Protein AF-A0AAE1AHI5-F1 (afdb_monomer)

pLDDT: mean 78.82, std 17.92, range [30.66, 95.12]

Solvent-accessible surface area (backbone atoms only — not comparable to full-atom values): 5426 Å² total; per-residue (Å²): 134,69,70,43,52,44,61,56,54,44,61,74,66,72,50,83,78,54,69,70,55,49,51,53,52,52,51,36,48,51,55,50,44,72,75,52,75,50,69,68,54,52,49,39,34,60,77,29,46,69,56,11,36,29,37,33,90,86,72,49,58,44,81,45,72,28,79,82,64,93,77,66,80,75,76,63,78,75,98,62,97,63,81,84,74,82,128

Mean predicted aligned error: 8.71 Å

Foldseek 3Di:
DDKDQPVVVCVVVVDDDDPVLVVLQLVLVVVQCVVVVDPVQVVQQLQCDSQQWIADPVGHIGGDRGDPDPPCPVVRPDPDPDPPDPD

Secondary structure (DSSP, 8-state):
--EEEHHHHHHHH-S---HHHHHHHHHHHHHHHHH---HHHHHHHHHHGGGGEEEETTS-EEE-PPPPPTT--S-PSP---------

Organism: NCBI:txid231223

Structure (mmCIF, N/CA/C/O backbone):
data_AF-A0AAE1AHI5-F1
#
_entry.id   AF-A0AAE1AHI5-F1
#
loop_
_atom_site.group_PDB
_atom_site.id
_atom_site.type_symbol
_atom_site.label_atom_id
_atom_site.label_alt_id
_atom_site.label_comp_id
_atom_site.label_asym_id
_atom_site.label_entity_id
_atom_site.label_seq_id
_atom_site.pdbx_PDB_ins_code
_atom_site.Cartn_x
_atom_site.Cartn_y
_atom_site.Cartn_z
_atom_site.occupancy
_atom_site.B_iso_or_equiv
_atom_site.auth_seq_id
_atom_site.auth_comp_id
_atom_site.auth_asym_id
_atom_site.auth_atom_id
_atom_site.pdbx_PDB_model_num
ATOM 1 N N . MET A 1 1 ? -5.077 -19.600 -2.960 1.00 57.19 1 MET A N 1
ATOM 2 C CA . MET A 1 1 ? -4.804 -18.264 -3.525 1.00 57.19 1 MET A CA 1
ATOM 3 C C . MET A 1 1 ? -3.519 -17.796 -2.863 1.00 57.19 1 MET A C 1
ATOM 5 O O . MET A 1 1 ? -3.472 -17.789 -1.641 1.00 57.19 1 MET A O 1
ATOM 9 N N . GLU A 1 2 ? -2.450 -17.594 -3.627 1.00 84.38 2 GLU A N 1
ATOM 10 C CA . GLU A 1 2 ? -1.134 -17.228 -3.086 1.00 84.38 2 GLU A CA 1
ATOM 11 C C . GLU A 1 2 ? -1.101 -15.713 -2.868 1.00 84.38 2 GLU A C 1
ATOM 13 O O . GLU A 1 2 ? -1.356 -14.958 -3.807 1.00 84.38 2 GLU A O 1
ATOM 18 N N . LEU A 1 3 ? -0.880 -15.291 -1.621 1.00 88.00 3 LEU A N 1
ATOM 19 C CA . LEU A 1 3 ? -0.851 -13.887 -1.215 1.00 88.00 3 LEU A CA 1
ATOM 20 C C . LEU A 1 3 ? 0.542 -13.535 -0.711 1.00 88.00 3 LEU A C 1
ATOM 22 O O . LEU A 1 3 ? 1.061 -14.217 0.174 1.00 88.00 3 LEU A O 1
ATOM 26 N N . LEU A 1 4 ? 1.097 -12.440 -1.218 1.00 90.88 4 LEU A N 1
ATOM 27 C CA . LEU A 1 4 ? 2.397 -11.921 -0.812 1.00 90.88 4 LEU A CA 1
ATOM 28 C C . LEU A 1 4 ? 2.231 -10.630 -0.003 1.00 90.88 4 LEU A C 1
ATOM 30 O O . LEU A 1 4 ? 1.427 -9.777 -0.394 1.00 90.88 4 LEU A O 1
ATOM 34 N N . PRO A 1 5 ? 2.975 -10.456 1.105 1.00 91.56 5 PRO A N 1
ATOM 35 C CA . PRO A 1 5 ? 3.036 -9.175 1.791 1.00 91.56 5 PRO A CA 1
ATOM 36 C C . PRO A 1 5 ? 3.543 -8.099 0.836 1.00 91.56 5 PRO A C 1
ATOM 38 O O . PRO A 1 5 ? 4.562 -8.279 0.165 1.00 91.56 5 PRO A O 1
ATOM 41 N N . PHE A 1 6 ? 2.878 -6.948 0.819 1.00 91.62 6 PHE A N 1
ATOM 42 C CA . PHE A 1 6 ? 3.300 -5.829 -0.020 1.00 91.62 6 PHE A CA 1
ATOM 43 C C . PHE A 1 6 ? 4.739 -5.389 0.288 1.00 91.62 6 PHE A C 1
ATOM 45 O O . PHE A 1 6 ? 5.518 -5.090 -0.614 1.00 91.62 6 PHE A O 1
ATOM 52 N N . VAL A 1 7 ? 5.132 -5.451 1.561 1.00 91.00 7 VAL 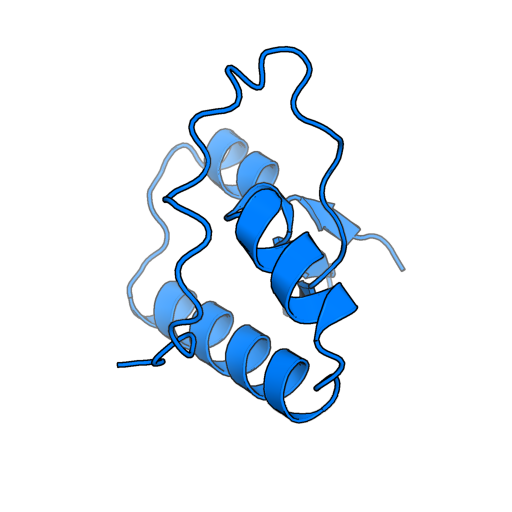A N 1
ATOM 53 C CA . VAL A 1 7 ? 6.497 -5.146 2.012 1.00 91.00 7 VAL A CA 1
ATOM 54 C C . VAL A 1 7 ? 7.565 -6.040 1.384 1.00 91.00 7 VAL A C 1
ATOM 56 O O . VAL A 1 7 ? 8.673 -5.569 1.140 1.00 91.00 7 VAL A O 1
ATOM 59 N N . ASP A 1 8 ? 7.261 -7.306 1.101 1.00 91.00 8 ASP A N 1
ATOM 60 C CA . ASP A 1 8 ? 8.237 -8.225 0.512 1.00 91.00 8 ASP A CA 1
ATOM 61 C C . ASP A 1 8 ? 8.411 -7.948 -0.978 1.00 91.00 8 ASP A C 1
ATOM 63 O O . ASP A 1 8 ? 9.526 -7.995 -1.490 1.00 91.00 8 ASP A O 1
ATOM 67 N N . ILE A 1 9 ? 7.336 -7.541 -1.650 1.00 88.56 9 ILE A N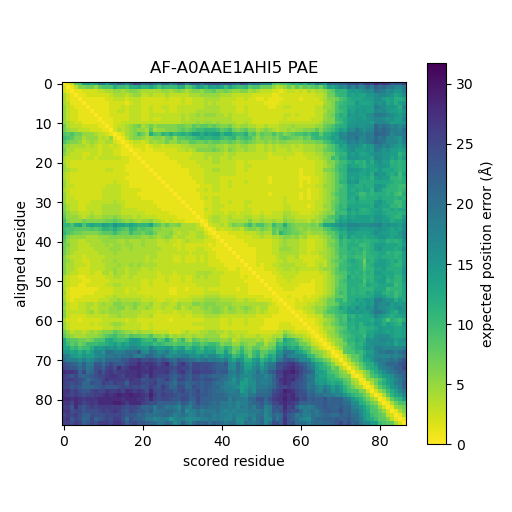 1
ATOM 68 C CA . ILE A 1 9 ? 7.381 -7.072 -3.036 1.00 88.56 9 ILE A CA 1
ATOM 69 C C . ILE A 1 9 ? 8.277 -5.833 -3.139 1.00 88.56 9 ILE A C 1
ATOM 71 O O . ILE A 1 9 ? 9.203 -5.814 -3.948 1.00 88.56 9 ILE A O 1
ATOM 75 N N . LEU A 1 10 ? 8.080 -4.841 -2.266 1.00 88.88 10 LEU A N 1
ATOM 76 C CA . LEU A 1 10 ? 8.921 -3.638 -2.243 1.00 88.88 10 LEU A CA 1
ATOM 77 C C . LEU A 1 10 ? 10.404 -3.966 -2.009 1.00 88.88 10 LEU A C 1
ATOM 79 O O . LEU A 1 10 ? 11.272 -3.390 -2.665 1.00 88.88 10 LEU A O 1
ATOM 83 N N . LYS A 1 11 ? 10.705 -4.918 -1.115 1.00 89.44 11 LYS A N 1
ATOM 84 C CA . LYS A 1 11 ? 12.083 -5.368 -0.854 1.00 89.44 11 LYS A CA 1
ATOM 85 C C . LYS A 1 11 ? 12.709 -6.064 -2.062 1.00 89.44 11 LYS A C 1
ATOM 87 O O . LYS A 1 11 ? 13.868 -5.803 -2.362 1.00 89.44 11 LYS A O 1
ATOM 92 N N . VAL A 1 12 ? 11.965 -6.940 -2.741 1.00 90.50 12 VAL A N 1
ATOM 93 C CA . VAL A 1 12 ? 12.470 -7.701 -3.898 1.00 90.50 12 VAL A CA 1
ATOM 94 C C . VAL A 1 12 ? 12.775 -6.781 -5.076 1.00 90.50 12 VAL A C 1
ATOM 96 O O . VAL A 1 1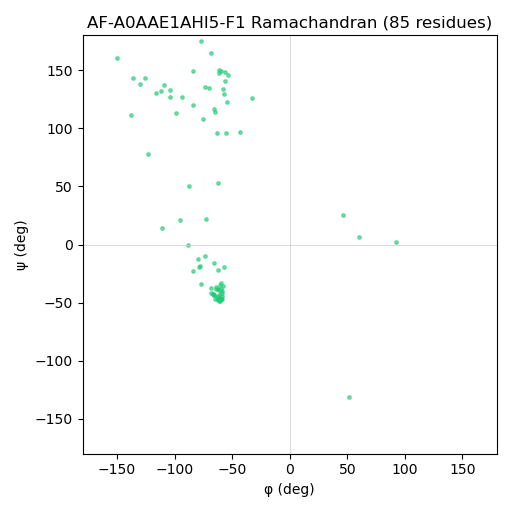2 ? 13.815 -6.935 -5.712 1.00 90.50 12 VAL A O 1
ATOM 99 N N . PHE A 1 13 ? 11.900 -5.814 -5.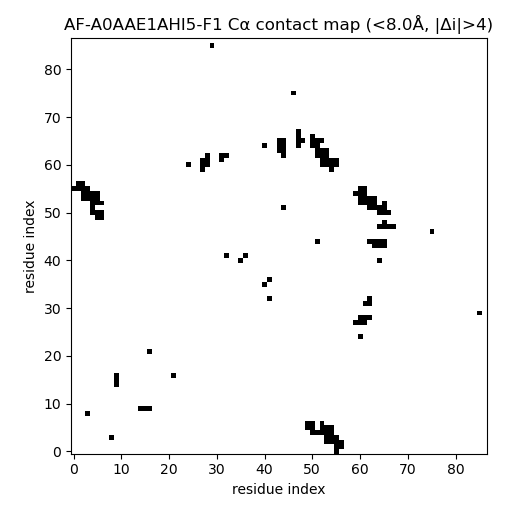362 1.00 85.06 13 PHE A N 1
ATOM 100 C CA . PHE A 1 13 ? 12.117 -4.887 -6.474 1.00 85.06 13 PHE A CA 1
ATOM 101 C C . PHE A 1 13 ? 13.137 -3.787 -6.154 1.00 85.06 13 PHE A C 1
ATOM 103 O O . PHE A 1 13 ? 13.663 -3.180 -7.085 1.00 85.06 13 PHE A O 1
ATOM 110 N N . ASN A 1 14 ? 13.418 -3.539 -4.867 1.00 85.06 14 ASN A N 1
ATOM 111 C CA . ASN A 1 14 ? 14.345 -2.519 -4.356 1.00 85.06 14 ASN A CA 1
ATOM 112 C C . ASN A 1 14 ? 14.177 -1.128 -5.007 1.00 85.06 14 ASN A C 1
ATOM 114 O O . ASN A 1 14 ? 15.107 -0.328 -5.051 1.00 85.06 14 ASN A O 1
ATOM 118 N N . ASN A 1 15 ? 12.975 -0.854 -5.511 1.00 81.44 15 ASN A N 1
ATOM 119 C CA . ASN A 1 15 ? 12.569 0.366 -6.186 1.00 81.44 15 ASN A CA 1
ATOM 120 C C . ASN A 1 15 ? 11.192 0.764 -5.641 1.00 81.44 15 ASN A C 1
ATOM 122 O O . ASN A 1 15 ? 10.363 -0.118 -5.385 1.00 81.44 15 ASN A O 1
ATOM 126 N N . PRO A 1 16 ? 10.916 2.067 -5.468 1.00 86.94 16 PRO A N 1
ATOM 127 C CA . PRO A 1 16 ? 9.572 2.518 -5.148 1.00 86.94 16 PRO A CA 1
ATOM 128 C C . PRO A 1 16 ? 8.610 2.143 -6.280 1.00 86.94 16 PRO A C 1
ATOM 130 O O . PRO A 1 16 ? 8.986 2.115 -7.454 1.00 86.94 16 PRO A O 1
ATOM 133 N N . ILE A 1 17 ? 7.357 1.871 -5.916 1.00 90.38 17 ILE A N 1
ATOM 134 C CA . ILE A 1 17 ? 6.284 1.721 -6.901 1.00 90.38 17 ILE A CA 1
ATOM 135 C C . ILE A 1 17 ? 6.105 3.028 -7.678 1.00 90.38 17 ILE A C 1
ATOM 137 O O . ILE A 1 17 ? 6.352 4.116 -7.151 1.00 90.38 17 ILE A O 1
ATOM 141 N N . ASN A 1 18 ? 5.663 2.925 -8.927 1.00 92.94 18 ASN A N 1
ATOM 142 C CA . ASN A 1 18 ? 5.326 4.098 -9.726 1.00 92.94 18 ASN A CA 1
ATOM 143 C C . ASN A 1 18 ? 3.961 4.692 -9.318 1.00 92.94 18 ASN A C 1
ATOM 145 O O . ASN A 1 18 ? 3.237 4.138 -8.487 1.00 92.94 18 ASN A O 1
ATOM 149 N N . GLU A 1 19 ? 3.607 5.828 -9.919 1.00 95.12 19 GLU A N 1
ATOM 150 C CA . GLU A 1 19 ? 2.371 6.548 -9.605 1.00 95.12 19 GLU A CA 1
ATOM 151 C C . GL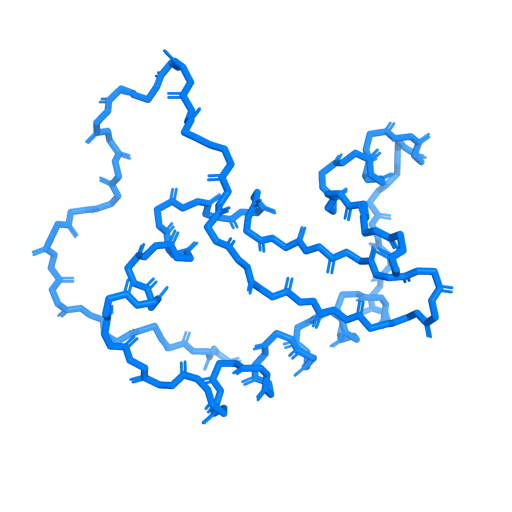U A 1 19 ? 1.106 5.723 -9.900 1.00 95.12 19 GLU A C 1
ATOM 153 O O . GLU A 1 19 ? 0.224 5.625 -9.050 1.00 95.12 19 GLU A O 1
ATOM 158 N N . GLU A 1 20 ? 1.024 5.068 -11.061 1.00 94.75 20 GLU A N 1
ATOM 159 C CA . GLU A 1 20 ? -0.136 4.244 -11.436 1.00 94.75 20 GLU A CA 1
ATOM 160 C C . GLU A 1 20 ? -0.338 3.062 -10.477 1.00 94.75 20 GLU A C 1
ATOM 162 O O . GLU A 1 20 ? -1.463 2.727 -10.102 1.00 94.75 20 GLU A O 1
ATOM 167 N N . GLN A 1 21 ? 0.757 2.450 -10.027 1.00 92.81 21 GLN A N 1
ATOM 168 C CA . GLN A 1 21 ? 0.739 1.377 -9.038 1.00 92.81 21 GLN A CA 1
ATOM 169 C C . GLN A 1 21 ? 0.261 1.887 -7.678 1.00 92.81 21 GLN A C 1
ATOM 171 O O . GLN A 1 21 ? -0.557 1.228 -7.035 1.00 92.81 21 GLN A O 1
ATOM 176 N N . ALA A 1 22 ? 0.730 3.063 -7.251 1.00 92.94 22 ALA A N 1
ATOM 177 C CA . ALA A 1 22 ? 0.258 3.697 -6.026 1.00 92.94 22 ALA A CA 1
ATOM 178 C C . ALA A 1 22 ? -1.252 3.966 -6.091 1.00 92.94 22 ALA A C 1
ATOM 180 O O . ALA A 1 22 ? -1.979 3.598 -5.167 1.00 92.94 22 ALA A O 1
ATOM 181 N N . TRP A 1 23 ? -1.742 4.509 -7.210 1.00 95.00 23 TRP A N 1
ATOM 182 C CA . TRP A 1 23 ? -3.171 4.719 -7.440 1.00 95.00 23 TRP A CA 1
ATOM 183 C C . TRP A 1 23 ? -3.975 3.419 -7.366 1.00 95.00 23 TRP A C 1
ATOM 185 O O . TRP A 1 23 ? -4.988 3.367 -6.666 1.00 95.00 23 TRP A O 1
ATOM 195 N N . ALA A 1 24 ? -3.516 2.357 -8.032 1.00 94.50 24 ALA A N 1
ATOM 196 C CA . ALA A 1 24 ? -4.196 1.064 -8.031 1.00 94.50 24 ALA A CA 1
ATOM 197 C C . ALA A 1 24 ? -4.286 0.453 -6.622 1.00 94.50 24 ALA A C 1
ATOM 199 O O . ALA A 1 24 ? -5.354 -0.017 -6.220 1.00 94.50 24 ALA A O 1
ATOM 200 N N . VAL A 1 25 ? -3.189 0.491 -5.855 1.00 92.94 25 VAL A N 1
ATOM 201 C CA . VAL A 1 25 ? -3.158 -0.020 -4.475 1.00 92.94 25 VAL A CA 1
ATOM 202 C C . VAL A 1 25 ? -4.085 0.798 -3.577 1.00 92.94 25 VAL A C 1
ATOM 204 O O . VAL A 1 25 ? -4.908 0.220 -2.867 1.00 92.94 25 VAL A O 1
ATOM 207 N N . CYS A 1 26 ? -4.020 2.129 -3.645 1.00 94.19 26 CYS A N 1
ATOM 208 C CA . CYS A 1 26 ? -4.879 3.011 -2.854 1.00 94.19 26 CYS A CA 1
ATOM 209 C C . CYS A 1 26 ? -6.368 2.792 -3.150 1.00 94.19 26 CYS A C 1
ATOM 211 O O . CYS A 1 26 ? -7.161 2.645 -2.218 1.00 94.19 26 CYS A O 1
ATOM 213 N N . TYR A 1 27 ? -6.748 2.715 -4.429 1.00 94.06 27 TYR A N 1
ATOM 214 C CA . TYR A 1 27 ? -8.136 2.492 -4.834 1.00 94.06 27 TYR A CA 1
ATOM 215 C C . TYR A 1 27 ? -8.679 1.161 -4.306 1.00 94.06 27 TYR A C 1
ATOM 217 O O . TYR A 1 27 ? -9.757 1.115 -3.709 1.00 94.06 27 TYR A O 1
ATOM 225 N N . GLN A 1 28 ? -7.925 0.072 -4.481 1.00 92.19 28 GLN A N 1
ATOM 226 C CA . GLN A 1 28 ? -8.377 -1.242 -4.034 1.00 92.19 28 GLN A CA 1
ATOM 227 C C . GLN A 1 28 ? -8.425 -1.354 -2.503 1.00 92.19 28 GLN A C 1
ATOM 229 O O . GLN A 1 28 ? -9.382 -1.923 -1.975 1.00 92.19 28 GLN A O 1
ATOM 234 N N . CYS A 1 29 ? -7.469 -0.760 -1.777 1.00 92.81 29 CYS A N 1
ATOM 235 C CA . CYS A 1 29 ? -7.524 -0.666 -0.315 1.00 92.81 29 CYS A CA 1
ATOM 236 C C . CYS A 1 29 ? -8.770 0.097 0.155 1.00 92.81 29 CYS A C 1
ATOM 238 O O . CYS A 1 29 ? -9.491 -0.386 1.028 1.00 92.81 29 CYS A O 1
ATOM 240 N N . ALA A 1 30 ? -9.067 1.257 -0.441 1.00 91.25 30 ALA A N 1
ATOM 241 C CA . ALA A 1 30 ? -10.247 2.048 -0.093 1.00 91.25 30 ALA A CA 1
ATOM 242 C C . ALA A 1 30 ? -11.552 1.283 -0.370 1.00 91.25 30 ALA A C 1
ATOM 244 O O . ALA A 1 30 ? -12.435 1.230 0.487 1.00 91.25 30 ALA A O 1
ATOM 245 N N . HIS A 1 31 ? -11.651 0.621 -1.525 1.00 90.38 31 HIS A N 1
ATOM 246 C CA . HIS A 1 31 ? -12.797 -0.223 -1.862 1.00 90.38 31 HIS A CA 1
ATOM 247 C C . HIS A 1 31 ? -12.945 -1.414 -0.896 1.00 90.38 31 HIS A C 1
ATOM 249 O O . HIS A 1 31 ? -14.058 -1.753 -0.490 1.00 90.38 31 HIS A O 1
ATOM 255 N N . PHE A 1 32 ? -11.837 -2.030 -0.468 1.00 89.00 32 PHE A N 1
ATOM 256 C CA . PHE A 1 32 ? -11.858 -3.088 0.543 1.00 89.00 32 PHE A CA 1
ATOM 257 C C . PHE A 1 32 ? -12.389 -2.572 1.887 1.00 89.00 32 PHE A C 1
ATOM 259 O O . PHE A 1 32 ? -13.264 -3.205 2.483 1.00 89.00 32 PHE A O 1
ATOM 266 N N . LEU A 1 33 ? -11.891 -1.421 2.352 1.00 87.56 33 LEU A N 1
ATOM 267 C CA . LEU A 1 33 ? -12.315 -0.786 3.604 1.00 87.56 33 LEU A CA 1
ATOM 268 C C . LEU A 1 33 ? -13.783 -0.361 3.568 1.00 87.56 33 LEU A C 1
ATOM 270 O O . LEU A 1 33 ? -14.490 -0.528 4.555 1.00 87.56 33 LEU A O 1
ATOM 274 N N . GLN A 1 34 ? -14.271 0.137 2.432 1.00 87.88 34 GLN A N 1
ATOM 275 C CA . GLN A 1 34 ? -15.682 0.488 2.262 1.00 87.88 34 GLN A CA 1
ATOM 276 C C . GLN A 1 34 ? -16.605 -0.725 2.460 1.00 87.88 34 GLN A C 1
ATOM 278 O O . GLN A 1 34 ? -17.712 -0.588 2.976 1.00 87.88 34 GLN A O 1
ATOM 283 N N . ARG A 1 35 ? -16.155 -1.918 2.055 1.00 86.50 35 ARG A N 1
ATOM 284 C CA . ARG A 1 35 ? -16.917 -3.171 2.184 1.00 86.50 35 ARG A CA 1
ATOM 285 C C . ARG A 1 35 ? -16.781 -3.823 3.560 1.00 86.50 35 ARG A C 1
ATOM 287 O O . ARG A 1 35 ? -17.646 -4.609 3.934 1.00 86.50 35 ARG A O 1
ATOM 294 N N . ASN A 1 36 ? -15.708 -3.522 4.288 1.00 81.56 36 ASN A N 1
ATOM 295 C CA . ASN A 1 36 ? -15.373 -4.118 5.580 1.00 81.56 36 ASN A CA 1
ATOM 296 C C . ASN A 1 36 ? -15.226 -3.009 6.623 1.00 81.56 36 ASN A C 1
ATOM 298 O O . ASN A 1 36 ? -14.120 -2.604 6.973 1.00 81.56 36 ASN A O 1
ATOM 302 N N . SER A 1 37 ? -16.364 -2.507 7.100 1.00 77.81 37 SER A N 1
ATOM 303 C CA . SER A 1 37 ? -16.428 -1.299 7.921 1.00 77.81 37 SER A CA 1
ATOM 304 C C . SER A 1 37 ? -16.453 -1.561 9.433 1.00 77.81 37 SER A C 1
ATOM 306 O O . SER A 1 37 ? -16.941 -0.716 10.188 1.00 77.81 37 SER A O 1
ATOM 308 N N . SER A 1 38 ? -16.006 -2.730 9.908 1.00 86.75 38 SER A N 1
ATOM 309 C CA . SER A 1 38 ? -15.982 -2.986 11.351 1.00 86.75 38 SER A CA 1
ATOM 310 C C . SER A 1 38 ? -14.855 -2.193 12.015 1.00 86.75 38 SER A C 1
ATOM 312 O O . SER A 1 38 ? -13.729 -2.130 11.522 1.00 86.75 38 SER A O 1
ATOM 314 N N . GLN A 1 39 ? -15.159 -1.572 13.155 1.00 79.62 39 GLN A N 1
ATOM 315 C CA . GLN A 1 39 ? -14.201 -0.739 13.886 1.00 79.62 39 GLN A CA 1
ATOM 316 C C . GLN A 1 39 ? -12.956 -1.527 14.322 1.00 79.62 39 GLN A C 1
ATOM 318 O O . GLN A 1 39 ? -11.843 -1.015 14.233 1.00 79.62 39 GLN A O 1
ATOM 323 N N . GLU A 1 40 ? -13.139 -2.784 14.730 1.00 82.19 40 GLU A N 1
ATOM 324 C CA . GLU A 1 40 ? -12.049 -3.700 15.089 1.00 82.19 40 GLU A CA 1
ATOM 325 C C . GLU A 1 40 ? -11.102 -3.949 13.908 1.00 82.19 40 GLU A C 1
ATOM 327 O O . GLU A 1 40 ? -9.885 -3.926 14.071 1.00 82.19 40 GLU A O 1
ATOM 332 N N . PHE A 1 41 ? -11.648 -4.101 12.697 1.00 84.56 41 PHE A N 1
ATOM 333 C CA . PHE A 1 41 ? -10.846 -4.315 11.498 1.00 84.56 41 PHE A CA 1
ATOM 334 C C . PHE A 1 41 ? -10.025 -3.078 11.127 1.00 84.56 41 PHE A C 1
ATOM 336 O O . PHE A 1 41 ? -8.845 -3.197 10.798 1.00 84.56 41 PHE A O 1
ATOM 343 N N . TYR A 1 42 ? -10.615 -1.882 11.222 1.00 85.38 42 TYR A N 1
ATOM 344 C CA . TYR A 1 42 ? -9.868 -0.640 11.013 1.00 85.38 42 TYR A CA 1
ATOM 345 C C . TYR A 1 42 ? -8.708 -0.503 11.996 1.00 85.38 42 TYR A C 1
ATOM 347 O O . TYR A 1 42 ? -7.621 -0.105 11.584 1.00 85.38 42 TYR A O 1
ATOM 355 N N . GLN A 1 43 ? -8.926 -0.848 13.267 1.00 84.50 43 GLN A N 1
ATOM 356 C CA . GLN A 1 43 ? -7.883 -0.807 14.287 1.00 84.50 43 GLN A CA 1
ATOM 357 C C . GLN A 1 43 ? -6.743 -1.781 13.953 1.00 84.50 43 GLN A C 1
ATOM 359 O O . GLN A 1 43 ? -5.582 -1.377 13.942 1.00 84.50 43 GLN A O 1
ATOM 364 N N . ASP A 1 44 ? -7.069 -3.025 13.590 1.00 84.19 44 ASP A N 1
ATOM 365 C CA . ASP A 1 44 ? -6.081 -4.038 13.195 1.00 84.19 44 ASP A CA 1
ATOM 366 C C . ASP A 1 44 ? -5.243 -3.599 11.981 1.0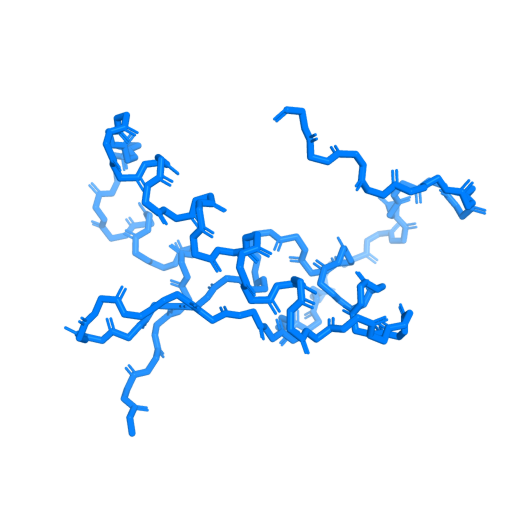0 84.19 44 ASP A C 1
ATOM 368 O O . ASP A 1 44 ? -4.018 -3.766 11.963 1.00 84.19 44 ASP A O 1
ATOM 372 N N . VAL A 1 45 ? -5.893 -3.035 10.957 1.00 86.38 45 VAL A N 1
ATOM 373 C CA . VAL A 1 45 ? -5.227 -2.511 9.754 1.00 86.38 45 VAL A CA 1
ATOM 374 C C . VAL A 1 45 ? -4.343 -1.316 10.102 1.00 86.38 45 VAL A C 1
ATOM 376 O O . VAL A 1 45 ? -3.206 -1.242 9.635 1.00 86.38 45 VAL A O 1
ATOM 379 N N . TYR A 1 46 ? -4.835 -0.406 10.943 1.00 85.12 46 TYR A N 1
ATOM 380 C CA . TYR A 1 46 ? -4.111 0.787 11.369 1.00 85.12 46 TYR A CA 1
ATOM 381 C C . TYR A 1 46 ? -2.844 0.446 12.158 1.00 85.12 46 TYR A C 1
ATOM 383 O O . TYR A 1 46 ? -1.774 0.971 11.855 1.00 85.12 46 TYR A O 1
ATOM 391 N N . GLU A 1 47 ? -2.940 -0.472 13.120 1.00 85.00 47 GLU A N 1
ATOM 392 C CA . GLU A 1 47 ? -1.796 -0.941 13.912 1.00 85.00 47 GLU A CA 1
ATOM 393 C C . GLU A 1 47 ? -0.758 -1.668 13.053 1.00 85.00 47 GLU A C 1
ATOM 395 O O . GLU A 1 47 ? 0.445 -1.522 13.262 1.00 85.00 47 GLU A O 1
ATOM 400 N N . SER A 1 48 ? -1.221 -2.424 12.059 1.00 85.56 48 SER A N 1
ATOM 401 C CA . SER A 1 48 ? -0.357 -3.189 11.159 1.00 85.56 48 SER A CA 1
ATOM 402 C C . SER A 1 48 ? 0.280 -2.327 10.056 1.00 85.56 48 SER A C 1
ATOM 404 O O . SER A 1 48 ? 1.265 -2.740 9.439 1.00 85.56 48 SER A O 1
ATOM 406 N N . GLY A 1 49 ? -0.275 -1.146 9.762 1.00 88.25 49 GLY A N 1
ATOM 407 C CA . GLY A 1 49 ? 0.221 -0.234 8.729 1.00 88.25 49 GLY A CA 1
ATOM 408 C C . GLY A 1 49 ? 0.422 -0.924 7.375 1.00 88.25 49 GLY A C 1
ATOM 409 O O . GLY A 1 49 ? -0.433 -1.677 6.909 1.00 88.25 49 GLY A O 1
ATOM 410 N N . ILE A 1 50 ? 1.584 -0.722 6.747 1.00 88.00 50 ILE A N 1
ATOM 411 C CA . ILE A 1 50 ? 1.927 -1.327 5.446 1.00 88.00 50 ILE A CA 1
ATOM 412 C C . ILE A 1 50 ? 1.986 -2.868 5.477 1.00 88.00 50 ILE A C 1
ATOM 414 O O . ILE A 1 50 ? 1.805 -3.513 4.445 1.00 88.00 50 ILE A O 1
ATOM 418 N N . HIS A 1 51 ? 2.173 -3.481 6.653 1.00 90.38 51 HIS A N 1
ATOM 419 C CA . HIS A 1 51 ? 2.164 -4.941 6.818 1.00 90.38 51 HIS A CA 1
ATOM 420 C C . HIS A 1 51 ? 0.757 -5.548 6.730 1.00 90.38 51 HIS A C 1
ATOM 422 O O . HIS A 1 51 ? 0.612 -6.771 6.653 1.00 90.38 51 HIS A O 1
ATOM 428 N N . SER A 1 52 ? -0.283 -4.710 6.719 1.00 92.31 52 SER A N 1
ATOM 429 C CA . SER A 1 52 ? -1.660 -5.147 6.489 1.00 92.31 52 SER A CA 1
ATOM 430 C C . SER A 1 52 ? -2.005 -5.371 5.019 1.00 92.31 52 SER A C 1
ATOM 432 O O . SER A 1 52 ? -3.053 -5.952 4.748 1.00 92.31 52 SER A O 1
ATOM 434 N N . ILE A 1 53 ? -1.156 -4.928 4.082 1.00 93.00 53 ILE A N 1
ATOM 435 C CA . ILE A 1 53 ? -1.429 -4.955 2.640 1.00 93.00 53 ILE A CA 1
ATOM 436 C C . ILE A 1 53 ? -0.864 -6.232 2.022 1.00 93.00 53 ILE A C 1
ATOM 438 O O . ILE A 1 53 ? 0.325 -6.538 2.156 1.00 93.00 53 ILE A O 1
ATOM 442 N N . TRP A 1 54 ? -1.717 -6.961 1.304 1.00 92.94 54 TRP A N 1
ATOM 443 C CA . TRP A 1 54 ? -1.371 -8.221 0.653 1.00 92.94 54 TRP A CA 1
ATOM 444 C C . TRP A 1 54 ? -1.806 -8.213 -0.799 1.00 92.94 54 TRP A C 1
ATOM 446 O O . TRP A 1 54 ? -2.906 -7.771 -1.124 1.00 92.94 54 TRP A O 1
ATOM 456 N N . LEU A 1 55 ? -0.938 -8.740 -1.656 1.00 92.12 55 LEU A N 1
ATOM 457 C CA . LEU A 1 55 ? -1.157 -8.819 -3.091 1.00 92.12 55 LEU A CA 1
ATOM 458 C C . LEU A 1 55 ? -1.341 -10.267 -3.535 1.00 92.12 55 LEU A C 1
ATOM 460 O O . LEU A 1 55 ? -0.560 -11.152 -3.184 1.00 92.12 55 LEU A O 1
ATOM 464 N N . SER A 1 56 ? -2.379 -10.488 -4.332 1.00 91.62 56 SER A N 1
ATOM 465 C CA . SER A 1 56 ? -2.624 -11.716 -5.085 1.00 91.62 56 SER A CA 1
ATOM 466 C C . SER A 1 56 ? -1.859 -11.685 -6.405 1.00 91.62 56 SER A C 1
ATOM 468 O O . SER A 1 56 ? -1.733 -10.636 -7.038 1.00 91.62 56 SER A O 1
ATOM 470 N N . ARG A 1 57 ? -1.440 -12.855 -6.901 1.00 88.31 57 ARG A N 1
ATOM 471 C CA . ARG A 1 57 ? -0.878 -12.991 -8.263 1.00 88.31 57 ARG A CA 1
ATOM 472 C C . ARG A 1 57 ? -1.826 -12.504 -9.371 1.00 88.31 57 ARG A C 1
ATOM 474 O O . ARG A 1 57 ? -1.395 -12.292 -10.497 1.00 88.31 57 ARG A O 1
ATOM 481 N N . HIS A 1 58 ? -3.122 -12.404 -9.071 1.00 88.56 58 HIS A N 1
ATOM 482 C CA . HIS A 1 58 ? -4.153 -11.940 -9.997 1.00 88.56 58 HIS A CA 1
ATOM 483 C C . HIS A 1 58 ? -4.356 -10.417 -9.965 1.00 88.56 58 HIS A C 1
ATOM 485 O O . HIS A 1 58 ? -5.158 -9.905 -10.736 1.00 88.56 58 HIS A O 1
ATOM 491 N N . GLY A 1 59 ? -3.613 -9.695 -9.118 1.00 85.06 59 GLY A N 1
ATOM 492 C CA . GLY A 1 59 ? -3.695 -8.238 -9.000 1.00 85.06 59 GLY A CA 1
ATOM 493 C C . GLY A 1 59 ? -4.670 -7.740 -7.932 1.00 85.06 59 GLY A C 1
ATOM 494 O O . GLY A 1 59 ? -4.811 -6.527 -7.774 1.00 85.06 59 GLY A O 1
ATOM 495 N N . ASP A 1 60 ? -5.309 -8.646 -7.185 1.00 89.56 60 ASP A N 1
ATOM 496 C CA . ASP A 1 60 ? -6.163 -8.274 -6.054 1.00 89.56 60 ASP A CA 1
ATOM 497 C C . ASP A 1 60 ? -5.321 -7.737 -4.890 1.00 89.56 60 ASP A C 1
ATOM 499 O O . ASP A 1 60 ? -4.323 -8.353 -4.495 1.00 89.56 60 ASP A O 1
ATOM 503 N N . VAL A 1 61 ? -5.76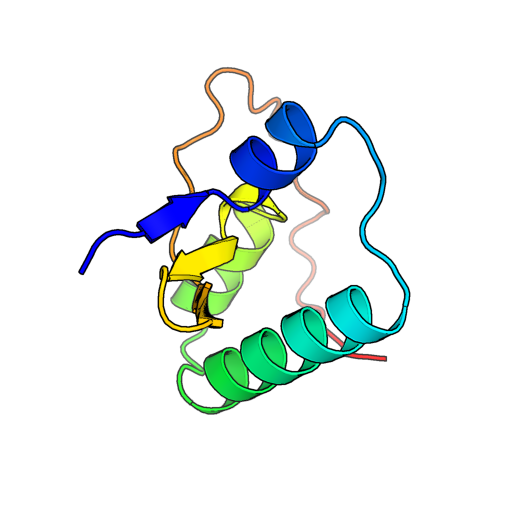9 -6.629 -4.303 1.00 92.00 61 VAL A N 1
ATOM 504 C CA . VAL A 1 61 ? -5.226 -6.051 -3.070 1.00 92.00 61 VAL A CA 1
ATOM 505 C C . VAL A 1 61 ? -6.176 -6.361 -1.918 1.00 92.00 61 VAL A C 1
ATOM 507 O O . VAL A 1 61 ? -7.372 -6.073 -1.973 1.00 92.00 61 VAL A O 1
ATOM 510 N N . LEU A 1 62 ? -5.636 -6.944 -0.853 1.00 91.06 62 LEU A N 1
ATOM 511 C CA . LEU A 1 62 ? -6.388 -7.361 0.325 1.00 91.06 62 LEU A CA 1
ATOM 512 C C . LEU A 1 62 ? -5.783 -6.744 1.580 1.00 91.06 62 LEU A C 1
ATOM 514 O O . LEU A 1 62 ? -4.561 -6.660 1.717 1.00 91.06 62 LEU A O 1
ATOM 518 N N . LEU A 1 63 ? -6.654 -6.383 2.520 1.00 91.31 63 LEU A N 1
ATOM 519 C CA . LEU A 1 63 ? -6.261 -5.952 3.854 1.00 91.31 63 LEU A CA 1
ATOM 520 C C . LEU A 1 63 ? -6.525 -7.071 4.860 1.00 91.31 63 LEU A C 1
ATOM 522 O O . LEU A 1 63 ? -7.593 -7.682 4.869 1.00 91.31 63 LEU A O 1
ATOM 526 N N . ARG A 1 64 ? -5.545 -7.345 5.714 1.00 88.69 64 ARG A N 1
ATOM 527 C CA . ARG A 1 64 ? -5.658 -8.290 6.834 1.00 88.69 64 ARG A CA 1
ATOM 528 C C . ARG A 1 64 ? -4.750 -7.841 7.966 1.00 88.69 64 ARG A C 1
ATOM 530 O O . ARG A 1 64 ? -3.792 -7.110 7.730 1.00 88.69 64 ARG A O 1
ATOM 537 N N . LYS A 1 65 ? -5.004 -8.331 9.177 1.00 83.69 65 LYS A N 1
ATOM 538 C CA . LYS A 1 65 ? -4.091 -8.131 10.303 1.00 83.69 65 LYS A CA 1
ATOM 539 C C . LYS A 1 65 ? -2.687 -8.616 9.919 1.00 83.69 65 LYS A C 1
ATOM 541 O O . LYS A 1 65 ? -2.517 -9.761 9.483 1.00 83.69 65 LYS A O 1
ATOM 546 N N . GLY A 1 66 ? -1.711 -7.717 10.012 1.00 72.62 66 GLY A N 1
ATOM 547 C CA . GLY A 1 66 ? -0.308 -8.035 9.778 1.00 72.62 66 GLY A CA 1
ATOM 548 C C . GLY A 1 66 ? 0.230 -8.951 10.881 1.00 72.62 66 GLY A C 1
ATOM 549 O O . GLY A 1 66 ? -0.407 -9.105 11.928 1.00 72.62 66 GLY A O 1
ATOM 550 N N . PRO A 1 67 ? 1.395 -9.588 10.678 1.00 69.19 67 PRO A N 1
ATOM 551 C CA . PRO A 1 67 ? 2.084 -10.248 11.777 1.00 69.19 67 PRO A CA 1
ATOM 552 C C . PRO A 1 67 ? 2.339 -9.221 12.891 1.00 69.19 67 PRO A C 1
ATOM 554 O O . PRO A 1 67 ? 2.683 -8.081 12.571 1.00 69.19 67 PRO A O 1
ATOM 557 N N . PRO A 1 68 ? 2.190 -9.590 14.174 1.00 63.31 68 PRO A N 1
ATOM 558 C CA . PRO A 1 68 ? 2.576 -8.702 15.263 1.00 63.31 68 PRO A CA 1
ATOM 559 C C . PRO A 1 68 ? 4.053 -8.326 15.109 1.00 63.31 68 PRO A C 1
ATOM 561 O O . PRO A 1 68 ? 4.897 -9.203 14.913 1.00 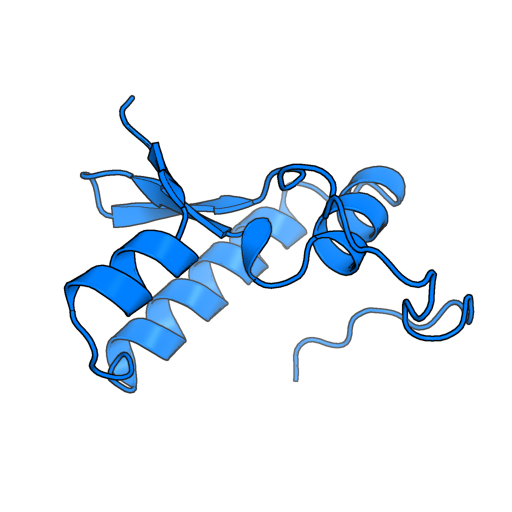63.31 68 PRO A O 1
ATOM 564 N N . ASP A 1 69 ? 4.358 -7.030 15.171 1.00 62.44 69 ASP A N 1
ATOM 565 C CA . ASP A 1 69 ? 5.738 -6.548 15.157 1.00 62.44 69 ASP A CA 1
ATOM 566 C C . ASP A 1 69 ? 6.441 -7.029 16.443 1.00 62.44 69 ASP A C 1
ATOM 568 O O . ASP A 1 69 ? 6.028 -6.637 17.540 1.00 62.44 69 ASP A O 1
ATOM 572 N N . PRO A 1 70 ? 7.488 -7.872 16.354 1.00 57.75 70 PRO A N 1
ATOM 573 C CA . PRO A 1 70 ? 8.200 -8.369 17.530 1.00 57.75 70 PRO A CA 1
ATOM 574 C C . PRO A 1 70 ? 8.939 -7.263 18.302 1.00 57.75 70 PRO A C 1
ATOM 576 O O . PRO A 1 70 ? 9.294 -7.474 19.459 1.00 57.75 70 PRO A O 1
ATOM 579 N N . ASN A 1 71 ? 9.143 -6.086 17.698 1.00 54.62 71 ASN A N 1
ATOM 580 C CA . ASN A 1 71 ? 9.822 -4.932 18.292 1.00 54.62 71 ASN A CA 1
ATOM 581 C C . ASN A 1 71 ? 8.873 -3.758 18.585 1.00 54.62 71 ASN A C 1
ATOM 583 O O . ASN A 1 71 ? 9.337 -2.639 18.840 1.00 54.62 71 ASN A O 1
ATOM 587 N N . GLY A 1 72 ? 7.556 -3.993 18.552 1.00 58.34 72 GLY A N 1
ATOM 588 C CA . GLY A 1 72 ? 6.529 -2.970 18.723 1.00 58.34 72 GLY A CA 1
ATOM 589 C C . GLY A 1 72 ? 6.700 -2.191 20.027 1.00 58.34 72 GLY A C 1
ATOM 590 O O . GLY A 1 72 ? 6.217 -2.589 21.081 1.00 58.34 72 GLY A O 1
ATOM 591 N N . SER A 1 73 ? 7.358 -1.032 19.961 1.00 50.59 73 SER A N 1
ATOM 592 C CA . SER A 1 73 ? 7.642 -0.166 21.115 1.00 50.59 73 SER A CA 1
ATOM 593 C C . SER A 1 73 ? 6.401 0.574 21.641 1.00 50.59 73 SER A C 1
ATOM 595 O O . SER A 1 73 ? 6.531 1.633 22.249 1.00 50.59 73 SER A O 1
ATOM 597 N N . GLY A 1 74 ? 5.186 0.084 21.367 1.00 56.16 74 GLY A N 1
ATOM 598 C CA . GLY A 1 74 ? 3.929 0.686 21.825 1.00 56.16 74 GLY A CA 1
ATOM 599 C C . GLY A 1 74 ? 3.683 2.126 21.356 1.00 56.16 74 GLY A C 1
ATOM 600 O O . GLY A 1 74 ? 2.703 2.739 21.761 1.00 56.16 74 GLY A O 1
ATOM 601 N N . LYS A 1 75 ? 4.533 2.684 20.486 1.00 48.19 75 LYS A N 1
ATOM 602 C CA . 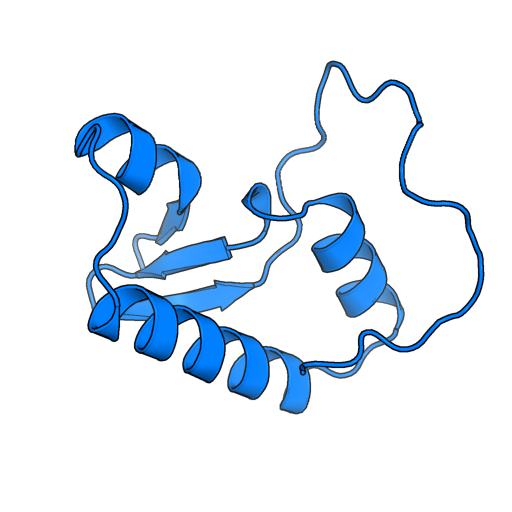LYS A 1 75 ? 4.342 4.008 19.885 1.00 48.19 75 LYS A CA 1
ATOM 603 C C . LYS A 1 75 ? 3.504 3.896 18.616 1.00 48.19 75 LYS A C 1
ATOM 605 O O . LYS A 1 75 ? 3.878 4.410 17.567 1.00 48.19 75 LYS A O 1
ATOM 610 N N . GLY A 1 76 ? 2.368 3.208 18.722 1.00 53.19 76 GLY A N 1
ATOM 611 C CA . GLY A 1 76 ? 1.261 3.497 17.821 1.00 53.19 76 GLY A CA 1
ATOM 612 C C . GLY A 1 76 ? 0.868 4.970 18.008 1.00 53.19 76 GLY A C 1
ATOM 613 O O . GLY A 1 76 ? 1.062 5.517 19.102 1.00 53.19 76 GLY A O 1
ATOM 614 N N . PRO A 1 77 ? 0.368 5.663 16.974 1.00 49.88 77 PRO A N 1
ATOM 615 C CA . PRO A 1 77 ? -0.123 7.023 17.148 1.00 49.88 77 PRO A CA 1
ATOM 616 C C . PRO A 1 77 ? -1.214 7.032 18.234 1.00 49.88 77 PRO A C 1
ATOM 618 O O . PRO A 1 77 ? -1.910 6.028 18.396 1.00 49.88 77 PRO A O 1
ATOM 621 N N . PRO A 1 78 ? -1.351 8.125 19.006 1.00 45.38 78 PRO A N 1
ATOM 622 C CA . PRO A 1 78 ? -2.171 8.149 20.214 1.00 45.38 78 PRO A CA 1
ATOM 623 C C . PRO A 1 78 ? -3.601 7.668 19.940 1.00 45.38 78 PRO A C 1
ATOM 625 O O . PRO A 1 78 ? -4.144 7.960 18.875 1.00 45.38 78 PRO A O 1
ATOM 628 N N . HIS A 1 79 ? -4.206 6.991 20.928 1.00 50.09 79 HIS A N 1
ATOM 629 C CA . HIS A 1 79 ? -5.607 6.534 20.981 1.00 50.09 79 HIS A CA 1
ATOM 630 C C . HIS A 1 79 ? -6.616 7.698 20.947 1.00 50.09 79 HIS A C 1
ATOM 632 O O . HIS A 1 79 ? -7.477 7.839 21.813 1.00 50.09 79 HIS A O 1
ATOM 638 N N . HIS A 1 80 ? -6.503 8.584 19.969 1.00 44.06 80 HIS A N 1
ATOM 639 C CA . HIS A 1 80 ? -7.495 9.597 19.699 1.00 44.06 80 HIS A CA 1
ATOM 640 C C . HIS A 1 80 ? -8.349 9.075 18.557 1.00 44.06 80 HIS A C 1
ATOM 642 O O . HIS A 1 80 ? -7.854 8.953 17.439 1.00 44.06 80 HIS A O 1
ATOM 648 N N . SER A 1 81 ? -9.622 8.790 18.845 1.00 47.41 81 SER A N 1
ATOM 649 C CA . SER A 1 81 ? -10.675 8.623 17.844 1.00 47.41 81 SER A CA 1
ATOM 650 C C . SER A 1 81 ? -10.554 9.722 16.796 1.00 47.41 81 SER A C 1
ATOM 652 O O . SER A 1 81 ? -10.994 10.853 17.009 1.00 47.41 81 SER A O 1
ATOM 654 N N . LYS A 1 82 ? -9.912 9.412 15.678 1.00 41.19 82 LYS A N 1
ATOM 655 C CA . LYS A 1 82 ? -9.902 10.246 14.492 1.00 41.19 82 LYS A CA 1
ATOM 656 C C . LYS A 1 82 ? -10.077 9.303 13.329 1.00 41.19 82 LYS A C 1
ATOM 658 O O . LYS A 1 82 ? -9.223 8.466 13.058 1.00 41.19 82 LYS A O 1
ATOM 663 N N . SER A 1 83 ? -11.248 9.431 12.720 1.00 45.00 83 SER A N 1
ATOM 664 C CA . SER A 1 83 ? -11.589 8.891 11.420 1.00 45.00 83 SER A CA 1
ATOM 665 C C . SER A 1 83 ? -10.356 8.892 10.527 1.00 45.00 83 SER A C 1
ATOM 667 O O . SER A 1 83 ? -9.700 9.925 10.375 1.00 45.00 83 SER A O 1
ATOM 669 N N . ILE A 1 84 ? -10.036 7.730 9.967 1.00 45.41 84 ILE A N 1
ATOM 670 C CA . ILE A 1 84 ? -9.065 7.621 8.887 1.00 45.41 84 ILE A CA 1
ATOM 671 C C . ILE A 1 84 ? -9.671 8.405 7.722 1.00 45.41 84 ILE A C 1
ATOM 673 O O . ILE A 1 84 ? -10.557 7.921 7.023 1.00 45.41 84 ILE A O 1
ATOM 677 N N . CYS A 1 85 ? -9.271 9.666 7.577 1.00 33.84 85 CYS A N 1
ATOM 678 C CA . CYS A 1 85 ? -9.593 10.446 6.397 1.00 33.84 85 CYS A CA 1
ATOM 679 C C . CYS A 1 85 ? -8.686 9.945 5.275 1.00 33.84 85 CYS A C 1
ATOM 681 O O . CYS A 1 85 ? -7.482 10.200 5.288 1.00 33.84 85 CYS A O 1
ATOM 683 N N . CYS A 1 86 ? -9.265 9.226 4.318 1.00 33.72 86 CYS A N 1
ATOM 684 C CA . CYS A 1 86 ? -8.683 9.132 2.987 1.00 33.72 86 CYS A CA 1
ATOM 685 C C . CYS A 1 86 ? -8.732 10.547 2.392 1.00 33.72 86 CYS A C 1
ATOM 687 O O . CYS A 1 86 ? -9.822 11.109 2.269 1.00 33.72 86 CYS A O 1
ATOM 689 N N . ALA A 1 87 ? -7.559 11.140 2.161 1.00 30.66 87 ALA A N 1
ATOM 690 C CA . ALA A 1 87 ? -7.420 12.422 1.474 1.00 30.66 87 ALA A CA 1
ATOM 691 C C . ALA A 1 87 ? -7.765 12.284 -0.013 1.00 30.66 87 ALA A C 1
ATOM 693 O O . ALA A 1 87 ? -7.483 11.199 -0.573 1.00 30.66 87 ALA A O 1
#

Nearest PDB structures (foldseek):
  4bbm-assembly2_B  TM=7.081E-01  e=4.082E-01  Homo sapiens
  4ejn-assembly1_A  TM=7.769E-01  e=1.667E+00  Homo sapiens
  7mgk-assembly2_B  TM=6.728E-01  e=4.790E+00  Homo sapiens
  7mgk-assembly1_A  TM=5.462E-01  e=6.810E+00  Homo sapiens
  8bw9-assembly1_C  TM=4.806E-01  e=7.839E+00  Drosophila melanogaster

InterPro domains:
  IPR011019 KIND domain [PF16474] (7-66)
  IPR011019 KIND domain [PS51377] (4-87)
  IPR029901 Protein Spire [PTHR21345] (7-65)

Radius of gyration: 13.59 Å; Cα contacts (8 Å, |Δi|>4): 78; chains: 1; bounding box: 31×31×33 Å

Sequence (87 aa):
MELLPFVDILKVFNNPINEEQAWAVCYQCAHFLQRNSSQEFYQDVYESGIHSIWLSRHGDVLLRKGPPDPNGSGKGPPHHSKSICCA